Protein AF-A0A0B5EXB4-F1 (afdb_monomer_lite)

Secondary structure (DSSP, 8-state):
-----SPPP-----TT-SS--HHHHHHHH-SEEEEEEETTEEEEEEE---S---

Structure (mmCIF, N/CA/C/O backbone):
data_AF-A0A0B5EXB4-F1
#
_entry.id   AF-A0A0B5EXB4-F1
#
loop_
_atom_site.group_PDB
_atom_site.id
_atom_site.type_symbol
_atom_site.label_atom_id
_atom_site.label_alt_id
_atom_site.label_comp_id
_atom_site.label_asym_id
_atom_site.label_entity_id
_atom_site.label_seq_id
_atom_site.pdbx_PDB_ins_code
_atom_site.Cartn_x
_atom_site.Cartn_y
_atom_site.Cartn_z
_atom_site.occupancy
_atom_site.B_iso_or_equiv
_atom_site.auth_seq_id
_atom_site.auth_comp_id
_atom_site.auth_asym_id
_atom_site.auth_atom_id
_atom_site.pdbx_PDB_model_num
ATOM 1 N N . MET A 1 1 ? 17.496 -4.937 -5.656 1.00 47.47 1 MET A N 1
ATOM 2 C CA . MET A 1 1 ? 16.952 -3.568 -5.564 1.00 47.47 1 MET A CA 1
ATOM 3 C C . MET A 1 1 ? 15.631 -3.569 -6.304 1.00 47.47 1 MET A C 1
ATOM 5 O O . MET A 1 1 ? 15.633 -3.912 -7.479 1.00 47.47 1 MET A O 1
ATOM 9 N N . ASP A 1 2 ? 14.522 -3.295 -5.619 1.00 52.97 2 ASP A N 1
ATOM 10 C CA . ASP A 1 2 ? 13.217 -3.108 -6.265 1.00 52.97 2 ASP A CA 1
ATOM 11 C C . ASP A 1 2 ? 13.273 -1.795 -7.066 1.00 52.97 2 ASP A C 1
ATOM 13 O O . ASP A 1 2 ? 13.152 -0.703 -6.517 1.00 52.97 2 ASP A O 1
ATOM 17 N N . THR A 1 3 ? 13.560 -1.905 -8.364 1.00 48.59 3 THR A N 1
ATOM 18 C CA . THR A 1 3 ? 13.592 -0.794 -9.329 1.00 48.59 3 THR A CA 1
ATOM 19 C C . THR A 1 3 ? 12.208 -0.466 -9.892 1.00 48.59 3 THR A C 1
ATOM 21 O O . THR A 1 3 ? 12.094 0.366 -10.798 1.00 48.59 3 THR A O 1
ATOM 24 N N . SER A 1 4 ? 11.144 -1.102 -9.387 1.00 60.38 4 SER A N 1
ATOM 25 C CA . SER A 1 4 ? 9.792 -0.866 -9.872 1.00 60.38 4 SER A CA 1
ATOM 26 C C . SER A 1 4 ? 9.287 0.485 -9.376 1.00 60.38 4 SER A C 1
ATOM 28 O O . SER A 1 4 ? 9.002 0.677 -8.191 1.00 60.38 4 SER A O 1
ATOM 30 N N . ARG A 1 5 ? 9.151 1.415 -10.327 1.00 56.69 5 ARG A N 1
ATOM 31 C CA . ARG A 1 5 ? 8.542 2.747 -10.160 1.00 56.69 5 ARG A CA 1
ATOM 32 C C . ARG A 1 5 ? 7.011 2.705 -10.120 1.00 56.69 5 ARG A C 1
ATOM 34 O O . ARG A 1 5 ? 6.376 3.751 -10.070 1.00 56.69 5 ARG A O 1
ATOM 41 N N . VAL A 1 6 ? 6.418 1.516 -10.211 1.00 66.50 6 VAL A N 1
ATOM 42 C CA . VAL A 1 6 ? 4.966 1.346 -10.203 1.00 66.50 6 VAL A CA 1
ATOM 43 C C . VAL A 1 6 ? 4.471 1.529 -8.773 1.00 66.50 6 VAL A C 1
ATOM 45 O O . VAL A 1 6 ? 4.949 0.853 -7.856 1.00 66.50 6 VAL A O 1
ATOM 48 N N . HIS A 1 7 ? 3.523 2.450 -8.587 1.00 63.94 7 HIS A N 1
ATOM 49 C CA . HIS A 1 7 ? 2.823 2.591 -7.317 1.00 63.94 7 HIS A CA 1
ATOM 50 C C . HIS A 1 7 ? 2.163 1.255 -6.957 1.00 63.94 7 HIS A C 1
ATOM 52 O O . HIS A 1 7 ? 1.537 0.644 -7.828 1.00 63.94 7 HIS A O 1
ATOM 58 N N . PRO A 1 8 ? 2.308 0.765 -5.715 1.00 70.50 8 PRO A N 1
ATOM 59 C CA . PRO A 1 8 ? 1.630 -0.445 -5.292 1.00 70.50 8 PRO A CA 1
ATOM 60 C C . PRO A 1 8 ? 0.124 -0.241 -5.448 1.00 70.50 8 PRO A C 1
ATOM 62 O O . PRO A 1 8 ? -0.443 0.697 -4.894 1.00 70.50 8 PRO A O 1
ATOM 65 N N . VAL A 1 9 ? -0.513 -1.100 -6.235 1.00 75.94 9 VAL A N 1
ATOM 66 C CA . VAL A 1 9 ? -1.961 -1.067 -6.435 1.00 75.94 9 VAL A CA 1
ATOM 67 C C . VAL A 1 9 ? -2.579 -2.074 -5.484 1.00 75.94 9 VAL A C 1
ATOM 69 O O . VAL A 1 9 ? -2.136 -3.224 -5.435 1.00 75.94 9 VAL A O 1
ATOM 72 N N . LEU A 1 10 ? -3.606 -1.649 -4.749 1.00 71.69 10 LEU A N 1
ATOM 73 C CA . LEU A 1 10 ? -4.458 -2.551 -3.984 1.00 71.69 10 LEU A CA 1
ATOM 74 C C . LEU A 1 10 ? -5.035 -3.594 -4.942 1.00 71.69 10 LEU A C 1
ATOM 76 O O . LEU A 1 10 ? -5.846 -3.291 -5.816 1.00 71.69 10 LEU A O 1
ATOM 80 N N . ARG A 1 11 ? -4.562 -4.827 -4.800 1.00 76.75 11 ARG A N 1
ATOM 81 C CA . ARG A 1 11 ? -5.040 -5.974 -5.558 1.00 76.75 11 ARG A CA 1
ATOM 82 C C . ARG A 1 11 ? -5.724 -6.912 -4.584 1.00 76.75 11 ARG A C 1
ATOM 84 O O . ARG A 1 11 ? -5.139 -7.279 -3.570 1.00 76.75 11 ARG A O 1
ATOM 91 N N . GLN A 1 12 ? -6.929 -7.346 -4.929 1.00 70.12 12 GLN A N 1
ATOM 92 C CA . GLN A 1 12 ? -7.533 -8.490 -4.269 1.00 70.12 12 GLN A CA 1
ATOM 93 C C . GLN A 1 12 ? -6.787 -9.742 -4.741 1.00 70.12 12 GLN A C 1
ATOM 95 O O . GLN A 1 12 ? -6.782 -10.055 -5.931 1.00 70.12 12 GLN A O 1
ATOM 100 N N . ALA A 1 13 ? -6.062 -10.387 -3.831 1.00 72.69 13 ALA A N 1
ATOM 101 C CA . ALA A 1 13 ? -5.423 -11.666 -4.108 1.00 72.69 13 ALA A CA 1
ATOM 102 C C . ALA A 1 13 ? -6.468 -12.780 -4.037 1.00 72.69 13 ALA A C 1
ATOM 104 O O . ALA A 1 13 ? -7.265 -12.810 -3.094 1.00 72.69 13 ALA A O 1
ATOM 105 N N . ASP A 1 14 ? -6.436 -13.702 -4.994 1.00 73.00 14 ASP A N 1
ATOM 106 C CA . ASP A 1 14 ? -7.279 -14.892 -4.934 1.00 73.00 14 ASP A CA 1
ATOM 107 C C . ASP A 1 14 ? -6.801 -15.848 -3.824 1.00 73.00 14 ASP A C 1
ATOM 109 O O . ASP A 1 14 ? -5.676 -15.762 -3.311 1.00 73.00 14 ASP A O 1
ATOM 113 N N . ALA A 1 15 ? -7.671 -16.776 -3.421 1.00 69.69 15 ALA A N 1
ATOM 114 C CA . ALA A 1 15 ? -7.358 -17.743 -2.365 1.00 69.69 15 ALA A CA 1
ATOM 115 C C . ALA A 1 15 ? -6.116 -18.592 -2.704 1.00 69.69 15 ALA A C 1
ATOM 117 O O . ALA A 1 15 ? -5.303 -18.878 -1.821 1.00 69.69 15 ALA A O 1
ATOM 118 N N . ASP A 1 16 ? -5.929 -18.894 -3.990 1.00 75.62 16 ASP A N 1
ATOM 119 C CA . ASP A 1 16 ? -4.825 -19.703 -4.512 1.00 75.62 16 ASP A CA 1
ATOM 120 C C . ASP A 1 16 ? -3.595 -18.871 -4.921 1.00 75.62 16 ASP A C 1
ATOM 122 O O . ASP A 1 16 ? -2.548 -19.430 -5.256 1.00 75.62 16 ASP A O 1
ATOM 126 N N . ASP A 1 17 ? -3.677 -17.535 -4.868 1.00 71.69 17 ASP A N 1
ATOM 127 C CA . ASP A 1 17 ? -2.535 -16.672 -5.173 1.00 71.69 17 ASP A CA 1
ATOM 128 C C . ASP A 1 17 ? -1.478 -16.781 -4.063 1.00 71.69 17 ASP A C 1
ATOM 130 O O . ASP A 1 17 ? -1.721 -16.477 -2.893 1.00 71.69 17 ASP A O 1
ATOM 134 N N . ALA A 1 18 ? -0.246 -17.132 -4.437 1.00 67.94 18 ALA A N 1
ATOM 135 C CA . ALA A 1 18 ? 0.884 -17.221 -3.508 1.00 67.94 18 ALA A CA 1
ATOM 136 C C . ALA A 1 18 ? 1.342 -15.853 -2.942 1.00 67.94 18 ALA A C 1
ATOM 138 O O . ALA A 1 18 ? 2.214 -15.802 -2.075 1.00 67.94 18 ALA A O 1
ATOM 139 N N . GLY A 1 19 ? 0.779 -14.736 -3.420 1.00 71.56 19 GLY A N 1
ATOM 140 C CA . GLY A 1 19 ? 1.153 -13.374 -3.029 1.00 71.56 19 GLY A CA 1
ATOM 141 C C . GLY A 1 19 ? 0.017 -12.361 -3.209 1.00 71.56 19 GLY A C 1
ATOM 142 O O . GLY A 1 19 ? -1.123 -12.727 -3.449 1.00 71.56 19 GLY A O 1
ATOM 143 N N . GLY A 1 20 ? 0.311 -11.064 -3.068 1.00 77.12 20 GLY A N 1
ATOM 144 C CA . GLY A 1 20 ? -0.653 -9.981 -3.339 1.00 77.12 20 GLY A CA 1
ATOM 145 C C . GLY A 1 20 ? -1.509 -9.520 -2.153 1.00 77.12 20 GLY A C 1
ATOM 146 O O . GLY A 1 20 ? -2.181 -8.505 -2.257 1.00 77.12 20 GLY A O 1
ATOM 147 N N . ARG A 1 21 ? -1.435 -10.194 -1.001 1.00 80.50 21 ARG A N 1
ATOM 148 C CA . ARG A 1 21 ? -2.231 -9.854 0.200 1.00 80.50 21 ARG A CA 1
ATOM 149 C C . ARG A 1 21 ? -1.626 -8.744 1.060 1.00 80.50 21 ARG A C 1
ATOM 151 O O . ARG A 1 21 ? -2.304 -8.212 1.929 1.00 80.50 21 ARG A O 1
ATOM 158 N N . GLY A 1 22 ? -0.353 -8.405 0.843 1.00 83.81 22 GLY A N 1
ATOM 159 C CA . GLY A 1 22 ? 0.387 -7.475 1.704 1.00 83.81 22 GLY A CA 1
ATOM 160 C C . GLY A 1 22 ? -0.260 -6.093 1.789 1.00 83.81 22 GLY A C 1
ATOM 161 O O . GLY A 1 22 ? -0.447 -5.579 2.883 1.00 83.81 22 GLY A O 1
ATOM 162 N N . LEU A 1 23 ? -0.677 -5.526 0.652 1.00 84.56 23 LEU A N 1
ATOM 163 C CA . LEU A 1 23 ? -1.353 -4.224 0.633 1.00 84.56 23 LEU A CA 1
ATOM 164 C C . LEU A 1 23 ? -2.755 -4.293 1.231 1.00 84.56 23 LEU A C 1
ATOM 166 O O . LEU A 1 23 ? -3.132 -3.380 1.946 1.00 84.56 23 LEU A O 1
ATOM 170 N N . THR A 1 24 ? -3.495 -5.382 1.009 1.00 85.56 24 THR A N 1
ATOM 171 C CA . THR A 1 24 ? -4.799 -5.604 1.655 1.00 85.56 24 THR A CA 1
ATOM 172 C C . THR A 1 24 ? -4.669 -5.650 3.174 1.00 85.56 24 THR A C 1
ATOM 174 O O . THR A 1 24 ? -5.507 -5.115 3.889 1.00 85.56 24 THR A O 1
ATOM 177 N N . MET A 1 25 ? -3.607 -6.278 3.679 1.00 84.31 25 MET A N 1
ATOM 178 C CA . MET A 1 25 ? -3.351 -6.353 5.112 1.00 84.31 25 MET A CA 1
ATOM 179 C C . MET A 1 25 ? -2.948 -4.992 5.690 1.00 84.31 25 MET A C 1
ATOM 181 O O . MET A 1 25 ? -3.410 -4.638 6.768 1.00 84.31 25 MET A O 1
ATOM 185 N N . ILE A 1 26 ? -2.127 -4.220 4.971 1.00 86.62 26 ILE A N 1
ATOM 186 C CA . ILE A 1 26 ? -1.779 -2.842 5.348 1.00 86.62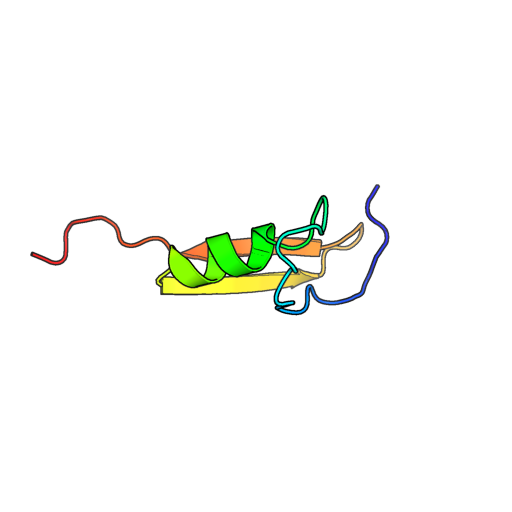 26 ILE A CA 1
ATOM 187 C C . ILE A 1 26 ? -3.045 -1.974 5.381 1.00 86.62 26 ILE A C 1
ATOM 189 O O . ILE A 1 26 ? -3.298 -1.318 6.385 1.00 86.62 26 ILE A O 1
ATOM 193 N N . ASP A 1 27 ? -3.871 -2.034 4.339 1.00 86.81 27 ASP A N 1
ATOM 194 C CA . ASP A 1 27 ? -5.124 -1.279 4.228 1.00 86.81 27 ASP A CA 1
ATOM 195 C C . ASP A 1 27 ? -6.101 -1.587 5.373 1.00 86.81 27 ASP A C 1
ATOM 197 O O . ASP A 1 27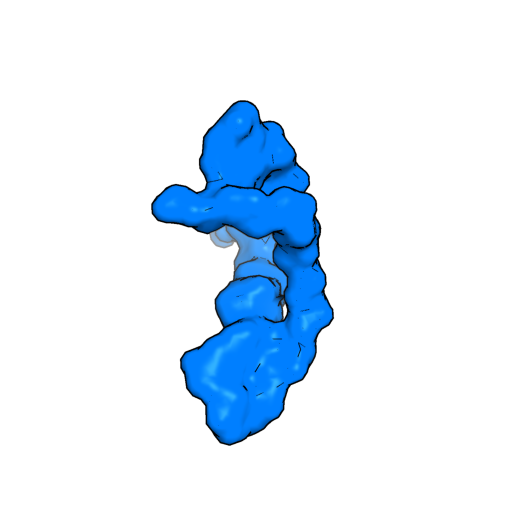 ? -6.674 -0.682 5.966 1.00 86.81 27 ASP A O 1
ATOM 201 N N . ALA A 1 28 ? -6.231 -2.860 5.755 1.00 87.94 28 ALA A N 1
ATOM 202 C CA . ALA A 1 28 ? -7.143 -3.274 6.820 1.00 87.94 28 ALA A CA 1
ATOM 203 C C . ALA A 1 28 ? -6.678 -2.897 8.241 1.00 87.94 28 ALA A C 1
ATOM 205 O O . ALA A 1 28 ? -7.502 -2.830 9.152 1.00 87.94 28 ALA A O 1
ATOM 206 N N . LEU A 1 29 ? -5.371 -2.723 8.460 1.00 88.31 29 LEU A N 1
ATOM 207 C CA . LEU A 1 29 ? -4.788 -2.538 9.797 1.00 88.31 29 LEU A CA 1
ATOM 208 C C . LEU A 1 29 ? -4.413 -1.089 10.115 1.00 88.31 29 LEU A C 1
ATOM 210 O O . LEU A 1 29 ? -4.139 -0.772 11.273 1.00 88.31 29 LEU A O 1
ATOM 214 N N . THR A 1 30 ? -4.337 -0.228 9.106 1.00 90.19 30 THR A N 1
ATOM 215 C CA . THR A 1 30 ? -3.751 1.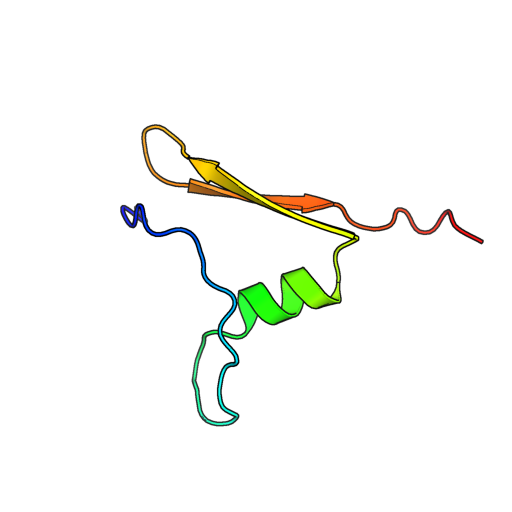109 9.235 1.00 90.19 30 THR A CA 1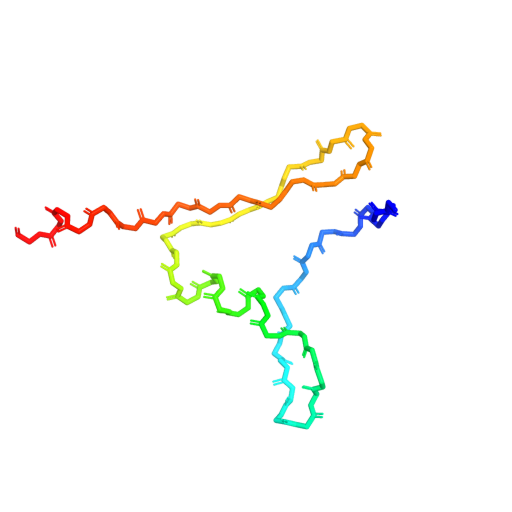
ATOM 216 C C . THR A 1 30 ? -4.825 2.176 9.083 1.00 90.19 30 THR A C 1
ATOM 218 O O . THR A 1 30 ? -5.822 1.980 8.397 1.00 90.19 30 THR A O 1
ATOM 221 N N . HIS A 1 31 ? -4.648 3.309 9.759 1.00 89.00 31 HIS A N 1
ATOM 222 C CA . HIS A 1 31 ? -5.534 4.460 9.590 1.00 89.00 31 HIS A CA 1
ATOM 223 C C . HIS A 1 31 ? -5.344 5.097 8.209 1.00 89.00 31 HIS A C 1
ATOM 225 O O . HIS A 1 31 ? -6.298 5.518 7.561 1.00 89.00 31 HIS A O 1
ATOM 231 N N . SER A 1 32 ? -4.088 5.157 7.775 1.00 88.94 32 SER A N 1
ATOM 232 C CA . SER A 1 32 ? -3.672 5.693 6.491 1.00 88.94 32 SER A CA 1
ATOM 233 C C . SER A 1 32 ? -2.388 4.998 6.062 1.00 88.94 32 SER A C 1
ATOM 235 O O . SER A 1 32 ? -1.565 4.616 6.896 1.00 88.94 32 SER A O 1
ATOM 237 N N . TRP A 1 33 ? -2.194 4.840 4.762 1.00 92.75 33 TRP A N 1
ATOM 238 C CA . TRP A 1 33 ? -0.950 4.340 4.200 1.00 92.75 33 TRP A CA 1
ATOM 239 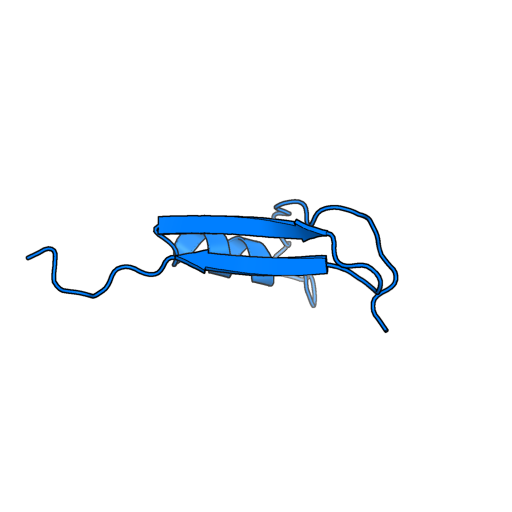C C . TRP A 1 33 ? -0.715 4.961 2.828 1.00 92.75 33 TRP A C 1
ATOM 241 O O . TRP A 1 33 ? -1.638 5.440 2.167 1.00 92.75 33 TRP A O 1
ATOM 251 N N . GLY A 1 34 ? 0.538 4.955 2.390 1.00 89.50 34 GLY A N 1
ATOM 252 C CA . GLY A 1 34 ? 0.911 5.552 1.118 1.00 89.50 34 GLY A CA 1
ATOM 253 C C . GLY A 1 34 ? 2.301 5.151 0.664 1.00 89.50 34 GLY A C 1
ATOM 254 O O . GLY A 1 34 ? 2.959 4.286 1.251 1.00 89.50 34 GLY A O 1
ATOM 255 N N . THR A 1 35 ? 2.745 5.779 -0.424 1.00 90.50 35 THR A N 1
ATOM 256 C CA . THR A 1 35 ? 4.079 5.550 -0.976 1.00 90.50 35 THR A CA 1
ATOM 257 C C . THR A 1 35 ? 4.770 6.828 -1.374 1.00 90.50 35 THR A C 1
ATOM 259 O O . THR A 1 35 ? 4.202 7.609 -2.138 1.00 90.50 35 THR A O 1
ATOM 262 N N . ASP A 1 36 ? 6.039 6.930 -0.999 1.00 88.62 36 ASP A N 1
ATOM 263 C CA . ASP A 1 36 ? 6.901 8.032 -1.400 1.00 88.62 36 ASP A CA 1
ATOM 264 C C . ASP A 1 36 ? 7.986 7.532 -2.363 1.00 88.62 36 ASP A C 1
ATOM 266 O O . ASP A 1 36 ? 8.652 6.524 -2.086 1.00 88.62 36 ASP A O 1
ATOM 270 N N . PRO A 1 37 ? 8.200 8.205 -3.506 1.00 85.31 37 PRO A N 1
ATOM 271 C CA . PRO A 1 37 ? 9.296 7.872 -4.402 1.00 85.31 37 PRO A CA 1
ATO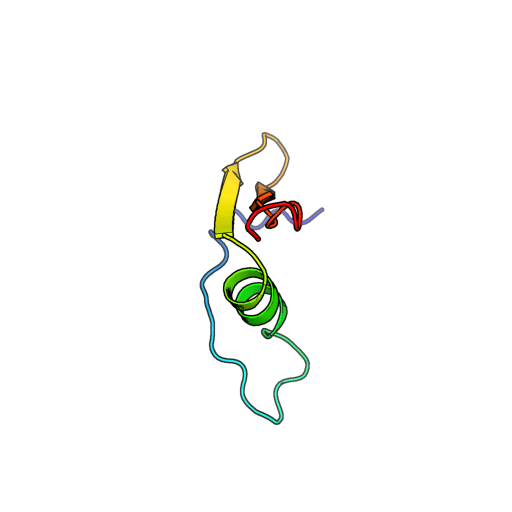M 272 C C . PRO A 1 37 ? 10.644 8.227 -3.761 1.00 85.31 37 PRO A C 1
ATOM 274 O O . PRO A 1 37 ? 10.821 9.307 -3.200 1.00 85.31 37 PRO A O 1
ATOM 277 N N . LEU A 1 38 ? 11.624 7.334 -3.895 1.00 85.31 38 LEU A N 1
ATOM 278 C CA . LEU A 1 38 ? 13.003 7.541 -3.451 1.00 85.31 38 LEU A CA 1
ATOM 279 C C . LEU A 1 38 ? 13.965 7.456 -4.649 1.00 85.31 38 LEU A C 1
ATOM 281 O O . LEU A 1 38 ? 13.691 6.718 -5.597 1.00 85.31 38 LEU A O 1
ATOM 285 N N . PRO A 1 39 ? 15.139 8.121 -4.615 1.00 83.25 39 PRO A N 1
ATOM 286 C CA . PRO A 1 39 ? 16.101 8.092 -5.726 1.00 83.25 39 PRO A CA 1
ATOM 287 C C . PRO A 1 39 ? 16.522 6.681 -6.185 1.00 83.25 39 PRO A C 1
ATOM 289 O O . PRO A 1 39 ? 16.935 6.507 -7.328 1.00 83.25 39 PRO A O 1
ATOM 292 N N . GLY A 1 40 ? 16.398 5.672 -5.313 1.00 84.81 40 GLY A N 1
ATOM 293 C CA . GLY A 1 40 ? 16.713 4.267 -5.598 1.00 84.81 40 GLY A CA 1
ATOM 294 C C . GLY A 1 40 ? 15.535 3.288 -5.509 1.00 84.81 40 GLY A C 1
ATOM 295 O O . GLY A 1 40 ? 15.787 2.085 -5.469 1.00 84.81 40 GLY A O 1
ATOM 296 N N . GLY A 1 41 ? 14.283 3.757 -5.434 1.00 83.81 41 GLY A N 1
ATOM 297 C CA . GLY A 1 41 ? 13.116 2.883 -5.264 1.00 83.81 41 GLY A CA 1
ATOM 298 C C . GLY A 1 41 ? 11.877 3.622 -4.760 1.00 83.81 41 GLY A C 1
ATOM 299 O O . GLY A 1 41 ? 11.617 4.759 -5.142 1.00 83.81 41 GLY A O 1
ATOM 300 N N . LYS A 1 42 ? 11.110 2.977 -3.883 1.00 84.00 42 LYS A N 1
ATOM 301 C CA . LYS A 1 42 ? 9.943 3.564 -3.211 1.00 84.00 42 LYS A CA 1
ATOM 302 C C . LYS A 1 42 ? 9.935 3.173 -1.738 1.00 84.00 42 LYS A C 1
ATOM 304 O O . LYS A 1 42 ? 10.336 2.060 -1.400 1.00 84.00 42 LYS A O 1
ATOM 309 N N . CYS A 1 43 ? 9.477 4.080 -0.889 1.00 87.56 43 CYS A N 1
ATOM 310 C CA . CYS A 1 43 ? 9.113 3.788 0.490 1.00 87.56 43 CYS A CA 1
ATOM 311 C C . CYS A 1 43 ? 7.608 3.518 0.548 1.00 87.56 43 CYS A C 1
ATOM 313 O O . CYS A 1 43 ? 6.845 4.222 -0.111 1.00 87.56 43 CYS A O 1
ATOM 315 N N . VAL A 1 44 ? 7.187 2.521 1.323 1.00 87.50 44 VAL A N 1
ATOM 316 C CA . VAL A 1 44 ? 5.783 2.335 1.711 1.00 87.50 44 VAL A CA 1
ATOM 317 C C . VAL A 1 44 ? 5.695 2.694 3.186 1.00 87.50 44 VAL A C 1
ATOM 319 O O . VAL A 1 44 ? 6.467 2.160 3.984 1.00 87.50 44 VAL A O 1
ATOM 322 N N . TRP A 1 45 ? 4.786 3.592 3.543 1.00 90.75 45 TRP A N 1
ATOM 323 C CA . TRP A 1 45 ? 4.569 4.026 4.922 1.00 90.75 45 TRP A CA 1
ATOM 324 C C . TRP A 1 45 ? 3.126 3.753 5.341 1.00 90.75 45 TRP A C 1
ATOM 326 O O . TRP A 1 45 ? 2.238 3.633 4.497 1.00 90.75 45 TRP A O 1
ATOM 336 N N . CYS A 1 46 ? 2.901 3.641 6.649 1.00 92.00 46 CYS A N 1
ATOM 337 C CA . CYS A 1 46 ? 1.568 3.523 7.218 1.00 92.00 46 CYS A CA 1
ATOM 338 C C . CYS A 1 46 ? 1.490 4.163 8.604 1.00 92.00 46 CYS A C 1
ATOM 340 O O . CYS A 1 46 ? 2.477 4.203 9.341 1.00 92.00 46 CYS A O 1
ATOM 342 N N . GLU A 1 47 ? 0.304 4.645 8.942 1.00 92.56 47 GLU A N 1
ATOM 343 C CA . GLU A 1 47 ? -0.052 5.205 10.236 1.00 92.56 47 GLU A CA 1
ATOM 344 C C . GLU A 1 47 ? -0.939 4.200 10.970 1.00 92.56 47 GLU A C 1
ATOM 346 O O . GLU A 1 47 ? -1.989 3.791 10.471 1.00 92.56 47 GLU A O 1
ATOM 351 N N . LEU A 1 48 ? -0.507 3.772 12.155 1.00 89.69 48 LEU A N 1
ATOM 352 C CA . LEU A 1 48 ? -1.226 2.806 12.985 1.00 89.69 48 LEU A CA 1
ATOM 353 C C . LEU A 1 48 ? -1.949 3.530 14.131 1.00 89.69 48 LEU A C 1
ATOM 355 O O . LEU A 1 48 ? -1.378 4.459 14.708 1.00 89.69 48 LEU A O 1
ATOM 359 N N . PRO A 1 49 ? -3.159 3.090 14.519 1.00 85.88 49 PRO A N 1
ATOM 360 C CA . PRO A 1 49 ? -3.813 3.593 15.722 1.00 85.88 49 PRO A CA 1
ATOM 361 C C . PRO A 1 49 ? -2.940 3.332 16.959 1.00 85.88 49 PRO A C 1
ATOM 363 O O . PRO A 1 49 ? -2.493 2.207 17.181 1.00 85.88 49 PRO A O 1
ATOM 366 N N . THR A 1 50 ? -2.719 4.340 17.805 1.00 83.31 50 THR A N 1
ATOM 367 C CA . THR A 1 50 ? -1.858 4.223 19.002 1.00 83.31 50 THR A CA 1
ATOM 368 C C . THR A 1 50 ? -2.545 3.549 20.197 1.00 83.31 50 THR A C 1
ATOM 370 O O . THR A 1 50 ? -1.989 3.517 21.293 1.00 83.31 50 THR A O 1
ATOM 373 N N . GLY A 1 51 ? -3.761 3.022 20.016 1.00 74.81 51 GLY A N 1
ATOM 374 C CA . GLY A 1 51 ? -4.535 2.353 21.069 1.00 74.81 51 GLY A CA 1
ATOM 375 C C . GLY A 1 51 ? -5.037 3.279 22.184 1.00 74.81 51 GLY A C 1
ATOM 376 O O . GLY A 1 51 ? -5.499 2.789 23.205 1.00 74.81 51 GLY A O 1
ATOM 377 N N . THR A 1 52 ? -4.931 4.601 22.013 1.00 71.19 52 THR A N 1
ATOM 378 C CA . THR A 1 52 ? -5.373 5.611 23.000 1.00 71.19 52 THR A CA 1
ATOM 379 C C . THR A 1 52 ? -6.750 6.202 22.677 1.00 71.19 52 THR A C 1
ATOM 381 O O . THR A 1 52 ? -7.231 7.071 23.393 1.00 71.19 52 THR A O 1
ATOM 384 N N . ASP A 1 53 ? -7.389 5.732 21.605 1.00 65.62 53 ASP A N 1
ATOM 385 C CA . ASP A 1 53 ? -8.753 6.105 21.222 1.00 65.62 53 ASP A CA 1
ATOM 386 C C . ASP A 1 53 ? -9.755 5.180 21.945 1.00 65.62 53 ASP A C 1
ATOM 388 O O . ASP A 1 53 ? -10.399 4.324 21.342 1.00 65.62 53 ASP A O 1
ATOM 392 N N . THR A 1 54 ? -9.784 5.235 23.280 1.00 56.88 54 THR A N 1
ATOM 393 C CA . THR A 1 54 ? -10.844 4.686 24.154 1.00 56.88 54 THR A CA 1
ATOM 394 C C . THR A 1 54 ? -10.784 5.375 25.510 1.00 56.88 54 THR A C 1
ATOM 396 O O . THR A 1 54 ? -9.677 5.431 26.091 1.00 56.88 54 THR A O 1
#

Radius of gyration: 13.54 Å; chains: 1; bounding box: 28×28×34 Å

Sequence (54 aa):
MDTSRVHPVLRQADADDAGGRGLTMIDALTHSWGTDPLPGGKCVWCELPTGTDT

pLDDT: mean 78.2, std 11.72, range [47.47, 92.75]

InterPro domains:
  IPR036890 Histidine kinase/HSP90-like ATPase superfamily [G3DSA:3.30.565.10] (1-53)

Organism: Streptomyces albus (strain ATCC 21838 / DSM 41398 / FERM P-419 / JCM 4703 / NBRC 107858) (NCBI:txid1081613)

Foldseek 3Di:
DAQDPDWLDQDDADPPRPDRCPVVVLVVFFPDWGWDDDPRGIDIDTHGDPPPPD